Protein AF-A0A151RXP5-F1 (afdb_monomer_lite)

pLDDT: mean 73.73, std 9.66, range [49.25, 86.31]

Foldseek 3Di:
DEAEDQDPVVVVCLVPVDDDDVCVVSSVVSVVSNVCVVVVVYHYDYDHDDD

Organism: Cajanus cajan (NCBI:txid3821)

Radius of gyration: 11.66 Å; chains: 1; bounding box: 23×25×32 Å

Structure (mmCIF, N/CA/C/O backbone):
data_AF-A0A151RXP5-F1
#
_entry.id   AF-A0A151RXP5-F1
#
loop_
_atom_site.group_PDB
_atom_site.id
_atom_site.type_symbol
_atom_site.label_atom_id
_atom_site.label_alt_id
_atom_site.label_comp_id
_atom_site.label_asym_id
_atom_site.label_entity_id
_atom_site.label_seq_id
_atom_site.pdbx_PDB_ins_code
_atom_site.Cartn_x
_atom_site.Cartn_y
_atom_site.Cartn_z
_atom_site.occupancy
_atom_site.B_iso_or_equiv
_atom_site.auth_seq_id
_atom_site.auth_comp_id
_atom_site.auth_asym_id
_atom_site.auth_atom_id
_atom_site.pdbx_PDB_model_num
ATOM 1 N N . MET A 1 1 ? -5.564 13.883 -2.575 1.00 74.19 1 MET A N 1
ATOM 2 C CA . MET A 1 1 ? -4.155 13.497 -2.834 1.00 74.19 1 MET A CA 1
ATOM 3 C C . MET A 1 1 ? -4.180 12.198 -3.626 1.00 74.19 1 MET A C 1
ATOM 5 O O . MET A 1 1 ? -4.910 11.303 -3.220 1.00 74.19 1 MET A O 1
ATOM 9 N N . THR A 1 2 ? -3.456 12.089 -4.739 1.00 78.50 2 THR A N 1
ATOM 10 C CA . THR A 1 2 ? -3.448 10.861 -5.557 1.00 78.50 2 THR A CA 1
ATOM 11 C C . THR A 1 2 ? -2.101 10.171 -5.417 1.00 78.50 2 THR A C 1
ATOM 13 O O . THR A 1 2 ? -1.073 10.792 -5.676 1.00 78.50 2 THR A O 1
ATOM 16 N N . ILE A 1 3 ? -2.107 8.913 -4.982 1.00 81.06 3 ILE A N 1
ATOM 17 C CA . ILE A 1 3 ? -0.909 8.078 -4.894 1.00 81.06 3 ILE A CA 1
ATOM 18 C C . ILE A 1 3 ? -0.848 7.227 -6.158 1.00 81.06 3 ILE A C 1
ATOM 20 O O . ILE A 1 3 ? -1.789 6.497 -6.468 1.00 81.06 3 ILE A O 1
ATOM 24 N N . ILE A 1 4 ? 0.259 7.346 -6.883 1.00 82.56 4 ILE A N 1
ATOM 25 C CA . ILE A 1 4 ? 0.522 6.591 -8.103 1.00 82.56 4 ILE A CA 1
ATOM 26 C C . ILE A 1 4 ? 1.493 5.465 -7.753 1.00 82.56 4 ILE A C 1
ATOM 28 O O . ILE A 1 4 ? 2.552 5.722 -7.182 1.00 82.56 4 ILE A O 1
ATOM 32 N N . CYS A 1 5 ? 1.125 4.229 -8.075 1.00 79.88 5 CYS A N 1
ATOM 33 C CA . CYS A 1 5 ? 1.960 3.056 -7.836 1.00 79.88 5 CYS A CA 1
ATOM 34 C C . CYS A 1 5 ? 2.035 2.203 -9.097 1.00 79.88 5 CYS A C 1
ATOM 36 O O . CYS A 1 5 ? 1.022 1.950 -9.742 1.00 79.88 5 CYS A O 1
ATOM 38 N N . ASP A 1 6 ? 3.221 1.706 -9.406 1.00 82.81 6 ASP A N 1
ATOM 39 C CA . ASP A 1 6 ? 3.478 0.738 -10.476 1.00 82.81 6 ASP A CA 1
ATOM 40 C C . ASP A 1 6 ? 3.643 -0.695 -9.966 1.00 82.81 6 ASP A C 1
ATOM 42 O O . ASP A 1 6 ? 3.755 -1.647 -10.736 1.00 82.81 6 ASP A O 1
ATOM 46 N N . ASN A 1 7 ? 3.601 -0.865 -8.647 1.00 80.75 7 ASN A N 1
ATOM 47 C CA . ASN A 1 7 ? 3.663 -2.155 -7.999 1.00 80.75 7 ASN A CA 1
ATOM 48 C C . ASN A 1 7 ? 2.259 -2.637 -7.612 1.00 80.75 7 ASN A C 1
ATOM 50 O O . ASN A 1 7 ? 1.645 -2.143 -6.663 1.00 80.75 7 ASN A O 1
ATOM 54 N N . GLN A 1 8 ? 1.777 -3.665 -8.308 1.00 76.19 8 GLN A N 1
ATOM 55 C CA . GLN A 1 8 ? 0.485 -4.290 -8.027 1.00 76.19 8 GLN A CA 1
ATOM 56 C C . GLN A 1 8 ? 0.419 -4.895 -6.610 1.00 76.19 8 GLN A C 1
ATOM 58 O O . GLN A 1 8 ? -0.642 -4.889 -5.986 1.00 76.19 8 GLN A O 1
ATOM 63 N N . ALA A 1 9 ? 1.553 -5.339 -6.050 1.00 74.06 9 ALA A N 1
ATOM 64 C CA . ALA A 1 9 ? 1.614 -5.805 -4.667 1.00 74.06 9 ALA A CA 1
ATOM 65 C C . ALA A 1 9 ? 1.361 -4.668 -3.662 1.00 74.06 9 ALA A C 1
ATOM 67 O O . ALA A 1 9 ? 0.694 -4.893 -2.658 1.00 74.06 9 ALA A O 1
ATOM 68 N N . ALA A 1 10 ? 1.812 -3.440 -3.945 1.00 73.62 10 ALA A N 1
ATOM 69 C CA . ALA A 1 10 ? 1.557 -2.283 -3.082 1.00 73.62 10 ALA A CA 1
ATOM 70 C C . ALA A 1 10 ? 0.062 -1.913 -3.041 1.00 73.62 10 ALA A C 1
ATOM 72 O O . ALA A 1 10 ? -0.460 -1.575 -1.980 1.00 73.62 10 ALA A O 1
ATOM 73 N N . LEU A 1 11 ? -0.648 -2.061 -4.167 1.00 75.19 11 LEU A N 1
ATOM 74 C CA . LEU A 1 11 ? -2.108 -1.905 -4.233 1.00 75.19 11 LEU A CA 1
ATOM 75 C C . LEU A 1 11 ? -2.849 -2.962 -3.409 1.00 75.19 11 LEU A C 1
ATOM 77 O O . LEU A 1 11 ? -3.804 -2.638 -2.702 1.00 75.19 11 LEU A O 1
ATOM 81 N N . HIS A 1 12 ? -2.410 -4.219 -3.489 1.00 72.62 12 HIS A N 1
ATOM 82 C CA . HIS A 1 12 ? -3.004 -5.300 -2.707 1.00 72.62 12 HIS A CA 1
ATOM 83 C C . HIS A 1 12 ? -2.729 -5.155 -1.211 1.00 72.62 12 HIS A C 1
ATOM 85 O O . HIS A 1 12 ? -3.646 -5.372 -0.427 1.00 72.62 12 HIS A O 1
ATOM 91 N N . ILE A 1 13 ? -1.522 -4.733 -0.818 1.00 72.62 13 ILE A N 1
ATOM 92 C CA . ILE A 1 13 ? -1.197 -4.439 0.584 1.00 72.62 13 ILE A CA 1
ATOM 93 C C . ILE A 1 13 ? -2.120 -3.330 1.095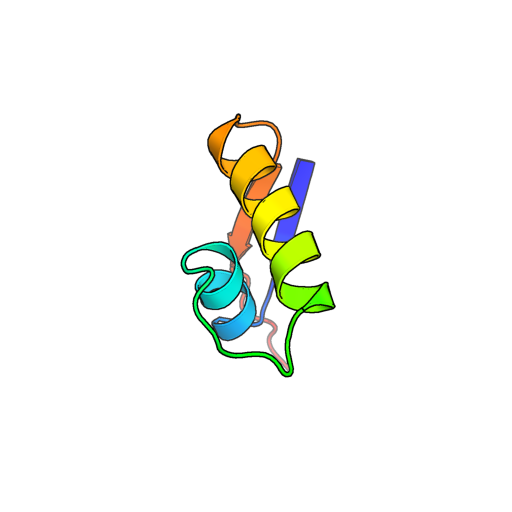 1.00 72.62 13 ILE A C 1
ATOM 95 O O . ILE A 1 13 ? -2.820 -3.545 2.074 1.00 72.62 13 ILE A O 1
ATOM 99 N N . ALA A 1 14 ? -2.231 -2.209 0.371 1.00 69.56 14 ALA A N 1
ATOM 100 C CA . ALA A 1 14 ? -3.110 -1.098 0.747 1.00 69.56 14 ALA A CA 1
ATOM 101 C C . ALA A 1 14 ? -4.603 -1.477 0.835 1.00 69.56 14 ALA A C 1
ATOM 103 O O . ALA A 1 14 ? -5.353 -0.799 1.532 1.00 69.56 14 ALA A O 1
ATOM 104 N N . SER A 1 15 ? -5.035 -2.533 0.134 1.00 70.31 15 SER A N 1
ATOM 105 C CA . SER A 1 15 ? -6.432 -2.999 0.114 1.00 70.31 15 SER A CA 1
ATOM 106 C C . SER A 1 15 ? -6.717 -4.152 1.083 1.00 70.31 15 SER A C 1
ATOM 108 O O . SER A 1 15 ? -7.879 -4.414 1.382 1.00 70.31 15 SER A O 1
ATOM 110 N N . ASN A 1 16 ? -5.695 -4.878 1.545 1.00 68.69 16 ASN A N 1
ATOM 111 C CA . ASN A 1 16 ? -5.856 -6.055 2.393 1.00 68.69 16 ASN A CA 1
ATOM 112 C C . ASN A 1 16 ? -4.745 -6.108 3.462 1.00 68.69 16 ASN A C 1
ATOM 114 O O . ASN A 1 16 ? -3.672 -6.659 3.203 1.00 68.69 16 ASN A O 1
ATOM 118 N N . PRO A 1 17 ? -4.982 -5.556 4.667 1.00 62.81 17 PRO A N 1
ATOM 119 C CA . PRO A 1 17 ? -3.967 -5.361 5.706 1.00 62.81 17 PRO A CA 1
ATOM 120 C C . PRO A 1 17 ? -3.610 -6.650 6.471 1.00 62.81 17 PRO A C 1
ATOM 122 O O . PRO A 1 17 ? -3.361 -6.625 7.671 1.00 62.81 17 PRO A O 1
ATOM 125 N N . VAL A 1 18 ? -3.600 -7.810 5.814 1.00 64.31 18 VAL A N 1
ATOM 126 C CA . VAL A 1 18 ? -3.187 -9.063 6.456 1.00 64.31 18 VAL A CA 1
ATOM 127 C C . VAL A 1 18 ? -1.670 -9.190 6.315 1.00 64.31 18 VAL A C 1
ATOM 129 O O . VAL A 1 18 ? -1.211 -9.353 5.189 1.00 64.31 18 VAL A O 1
ATOM 132 N N . PHE A 1 19 ? -0.898 -9.172 7.418 1.00 57.03 19 PHE A N 1
ATOM 133 C CA . PHE A 1 19 ? -0.047 -10.327 7.790 1.00 57.03 19 PHE A CA 1
ATOM 134 C C . PHE A 1 19 ? 0.817 -10.194 9.070 1.00 57.03 19 PHE A C 1
ATOM 136 O O . PHE A 1 19 ? 1.376 -9.144 9.385 1.00 57.03 19 PHE A O 1
ATOM 143 N N . HIS A 1 20 ? 0.995 -11.366 9.705 1.00 49.25 20 HIS A N 1
ATOM 144 C CA . HIS A 1 20 ? 1.826 -11.772 10.854 1.00 49.25 20 HIS A CA 1
ATOM 145 C C . HIS A 1 20 ? 3.073 -10.933 11.222 1.00 49.25 20 HIS A C 1
ATOM 147 O O . HIS A 1 20 ? 3.986 -10.783 10.420 1.00 49.25 20 HIS A O 1
ATOM 153 N N . GLU A 1 21 ? 3.137 -10.557 12.510 1.00 49.84 21 GLU A N 1
ATOM 154 C CA . GLU A 1 21 ? 4.230 -10.151 13.436 1.00 49.84 21 GLU A CA 1
ATOM 155 C C . GLU A 1 21 ? 5.587 -9.571 12.957 1.00 49.84 21 GLU A C 1
ATOM 157 O O . GLU A 1 21 ? 6.166 -8.777 13.698 1.00 49.84 21 GLU A O 1
ATOM 162 N N . ARG A 1 22 ? 6.127 -9.867 11.768 1.00 54.72 22 ARG A N 1
ATOM 163 C CA . ARG A 1 22 ? 7.373 -9.251 11.247 1.00 54.72 22 ARG A CA 1
ATOM 164 C C . ARG A 1 22 ? 7.147 -7.909 10.523 1.00 54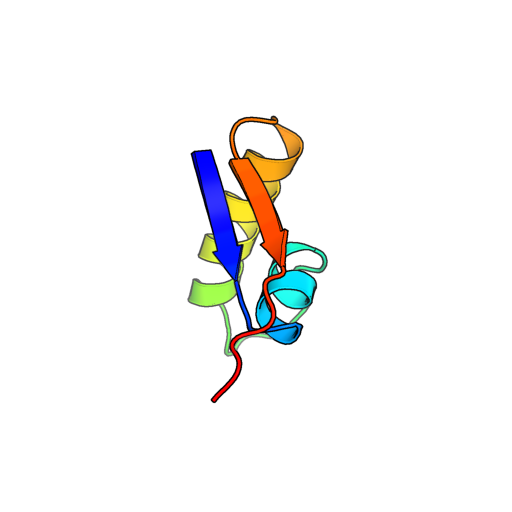.72 22 ARG A C 1
ATOM 166 O O . ARG A 1 22 ? 8.115 -7.241 10.173 1.00 54.72 22 ARG A O 1
ATOM 173 N N . THR A 1 23 ? 5.890 -7.499 10.351 1.00 56.44 23 THR A N 1
ATOM 174 C CA . THR A 1 23 ? 5.415 -6.408 9.472 1.00 56.44 23 THR A CA 1
ATOM 175 C C . THR A 1 23 ? 4.796 -5.216 10.216 1.00 56.44 23 THR A C 1
ATOM 177 O O . THR A 1 23 ? 4.138 -4.389 9.597 1.00 56.44 23 THR A O 1
ATOM 180 N N . LYS A 1 24 ? 5.013 -5.077 11.530 1.00 60.22 24 LYS A N 1
ATOM 181 C CA . LYS A 1 24 ? 4.282 -4.119 12.388 1.00 60.22 24 LYS A CA 1
ATOM 182 C C . LYS A 1 24 ? 4.281 -2.656 11.904 1.00 60.22 24 LYS A C 1
ATOM 184 O O . LYS A 1 24 ? 3.281 -1.967 12.052 1.00 60.22 24 LYS A O 1
ATOM 189 N N . TYR A 1 25 ? 5.382 -2.173 11.323 1.00 61.34 25 TYR A N 1
ATOM 190 C CA . TYR A 1 25 ? 5.454 -0.806 10.780 1.00 61.34 25 TYR A CA 1
ATOM 191 C C . TYR A 1 25 ? 4.694 -0.662 9.455 1.00 61.34 25 TYR A C 1
ATOM 193 O O . TYR A 1 25 ? 3.956 0.300 9.274 1.00 61.34 25 TYR A O 1
ATOM 201 N N . ILE A 1 26 ? 4.803 -1.663 8.577 1.00 64.81 26 ILE A N 1
ATOM 202 C CA . ILE A 1 26 ? 4.052 -1.726 7.315 1.00 64.81 26 ILE A CA 1
ATOM 203 C C . ILE A 1 26 ? 2.549 -1.816 7.599 1.00 64.81 26 ILE A C 1
ATOM 205 O O . ILE A 1 26 ? 1.759 -1.234 6.870 1.00 64.81 26 ILE A O 1
ATOM 209 N N . GLU A 1 27 ? 2.150 -2.495 8.675 1.00 67.06 27 GLU A N 1
ATOM 210 C CA . GLU A 1 27 ? 0.755 -2.608 9.103 1.00 67.06 27 GLU A CA 1
ATOM 211 C C . GLU A 1 27 ? 0.177 -1.259 9.561 1.00 67.06 27 GLU A C 1
ATOM 213 O O . GLU A 1 27 ? -0.928 -0.903 9.156 1.00 67.06 27 GLU A O 1
ATOM 218 N N . ILE A 1 28 ? 0.936 -0.470 10.334 1.00 70.62 28 ILE A N 1
ATOM 219 C CA . ILE A 1 28 ? 0.525 0.879 10.766 1.00 70.62 28 ILE A CA 1
ATOM 220 C C . ILE A 1 28 ? 0.389 1.814 9.560 1.00 70.62 28 ILE A C 1
ATOM 222 O O . ILE A 1 28 ? -0.637 2.483 9.416 1.00 70.62 28 ILE A O 1
ATOM 226 N N . ASP A 1 29 ? 1.388 1.833 8.676 1.00 72.75 29 ASP A N 1
ATOM 227 C CA . ASP A 1 29 ? 1.366 2.675 7.477 1.00 72.75 29 ASP A CA 1
ATOM 228 C C . ASP A 1 29 ? 0.239 2.253 6.524 1.00 72.75 29 ASP A C 1
ATOM 230 O O . ASP A 1 29 ? -0.468 3.095 5.967 1.00 72.75 29 ASP A O 1
ATOM 234 N N . CYS A 1 30 ? 0.011 0.947 6.383 1.00 75.00 30 CYS A N 1
ATOM 235 C CA . CYS A 1 30 ? -1.080 0.399 5.591 1.00 75.00 30 CYS A CA 1
ATOM 236 C C . CYS A 1 30 ? -2.447 0.763 6.175 1.00 75.00 30 CYS A C 1
ATOM 238 O O . CYS A 1 30 ? -3.333 1.170 5.427 1.00 75.00 30 CYS A O 1
ATOM 240 N N . HIS A 1 31 ? -2.629 0.654 7.493 1.00 78.06 31 HIS A N 1
ATOM 241 C CA . HIS A 1 31 ? -3.878 1.021 8.155 1.00 78.06 31 HIS A CA 1
ATOM 242 C C . HIS A 1 31 ? -4.169 2.515 7.994 1.00 78.06 31 HIS A C 1
ATOM 244 O O . HIS A 1 31 ? -5.270 2.888 7.597 1.00 78.06 31 HIS A O 1
ATOM 250 N N . PHE A 1 32 ? -3.158 3.363 8.193 1.00 79.19 32 PHE A N 1
ATOM 251 C CA . PHE A 1 32 ? -3.279 4.805 8.007 1.00 79.19 32 PHE A CA 1
ATOM 252 C C . PHE A 1 32 ? -3.650 5.174 6.565 1.00 79.19 32 PHE A C 1
ATOM 254 O O . PHE A 1 32 ? -4.560 5.972 6.336 1.00 79.19 32 PHE A O 1
ATOM 261 N N . ILE A 1 33 ? -2.974 4.585 5.573 1.00 78.56 33 ILE A N 1
ATOM 262 C CA . ILE A 1 33 ? -3.284 4.827 4.158 1.00 78.56 33 ILE A CA 1
ATOM 263 C C . ILE A 1 33 ? -4.687 4.308 3.821 1.00 78.56 33 ILE A C 1
ATOM 265 O O . ILE A 1 33 ? -5.450 5.017 3.165 1.00 78.56 33 ILE A O 1
ATOM 269 N N . HIS A 1 34 ? -5.060 3.125 4.306 1.00 80.81 34 HIS A N 1
ATOM 270 C CA . HIS A 1 34 ? -6.376 2.535 4.080 1.00 80.81 34 HIS A CA 1
ATOM 271 C C . HIS A 1 34 ? -7.505 3.390 4.675 1.00 80.81 34 HIS A C 1
ATOM 273 O O . HIS A 1 34 ? -8.472 3.694 3.979 1.00 80.81 34 HIS A O 1
ATOM 279 N N . GLU A 1 35 ? -7.366 3.874 5.913 1.00 83.50 35 GLU A N 1
ATOM 280 C CA . GLU A 1 35 ? -8.325 4.807 6.521 1.00 83.50 35 GLU A CA 1
ATOM 281 C C . GLU A 1 35 ? -8.462 6.096 5.707 1.00 83.50 35 GLU A C 1
ATOM 283 O O . GLU A 1 35 ? -9.568 6.590 5.489 1.00 83.50 35 GLU A O 1
ATOM 288 N N . LYS A 1 36 ? -7.350 6.642 5.206 1.00 83.12 36 LYS A N 1
ATOM 289 C CA . LYS A 1 36 ? -7.362 7.859 4.385 1.00 83.12 36 LYS A CA 1
ATOM 290 C C . LYS A 1 36 ? -7.992 7.648 3.008 1.00 83.12 36 LYS A C 1
ATOM 292 O O . LYS A 1 36 ? -8.583 8.593 2.477 1.00 83.12 36 LYS A O 1
ATOM 297 N N . ILE A 1 37 ? -7.878 6.444 2.446 1.00 82.19 37 ILE A N 1
ATOM 298 C CA . ILE A 1 37 ? -8.567 6.047 1.214 1.00 82.19 37 ILE A CA 1
ATOM 299 C C . ILE A 1 37 ? -10.070 5.905 1.473 1.00 82.19 37 ILE A C 1
ATOM 301 O O . ILE A 1 37 ? -10.866 6.489 0.741 1.00 82.19 37 ILE A O 1
ATOM 305 N N . LEU A 1 38 ? -10.466 5.214 2.548 1.00 81.38 38 LEU A N 1
ATOM 306 C CA . LEU A 1 38 ? -11.873 5.060 2.938 1.00 81.38 38 LEU A CA 1
ATOM 307 C C . LEU A 1 38 ? -12.546 6.397 3.260 1.00 81.38 38 LEU A C 1
ATOM 309 O O . LEU A 1 38 ? -13.703 6.612 2.910 1.00 81.38 38 LEU A O 1
ATOM 313 N N . PHE A 1 39 ? -11.814 7.320 3.882 1.00 86.31 39 PHE A N 1
ATOM 314 C CA . PHE A 1 39 ? -12.282 8.677 4.155 1.00 86.31 39 PHE A CA 1
ATOM 315 C C . PHE A 1 39 ? -12.339 9.558 2.888 1.00 86.31 39 PHE A C 1
ATOM 317 O O . PHE A 1 39 ? -12.754 10.713 2.951 1.00 86.31 39 PHE A O 1
ATOM 324 N N . GLY A 1 40 ? -11.897 9.050 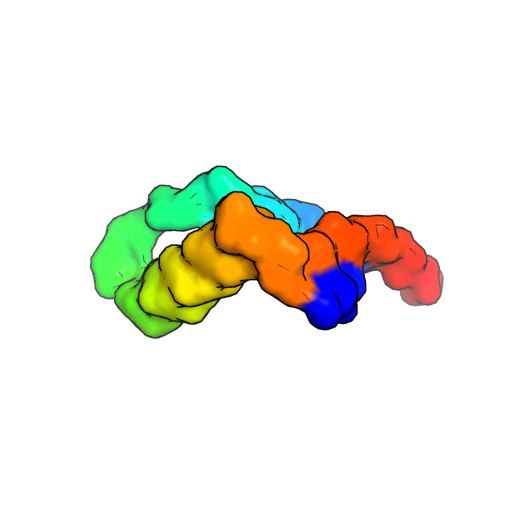1.730 1.00 82.31 40 GLY A N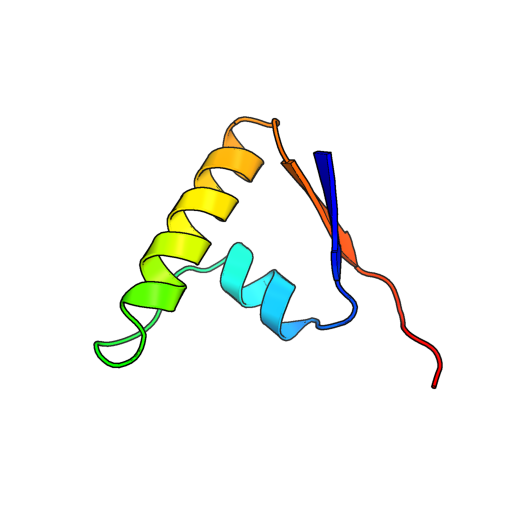 1
ATOM 325 C CA . GLY A 1 40 ? -11.908 9.764 0.450 1.00 82.31 40 GLY A CA 1
ATOM 326 C C . GLY A 1 40 ? -10.862 10.878 0.329 1.00 82.31 40 GLY A C 1
ATOM 327 O O . GLY A 1 40 ? -10.875 11.636 -0.639 1.00 82.31 40 GLY A O 1
ATOM 328 N N . GLY A 1 41 ? -9.937 11.000 1.287 1.00 82.69 41 GLY A N 1
ATOM 329 C CA . GLY A 1 41 ? -8.856 11.993 1.242 1.00 82.69 41 GLY A CA 1
ATOM 330 C C . GLY A 1 41 ? -7.713 11.598 0.298 1.00 82.69 41 GLY A C 1
ATOM 331 O O . GLY A 1 41 ? -6.981 12.459 -0.216 1.00 82.69 41 GLY A O 1
ATOM 332 N N . ILE A 1 42 ? -7.567 10.293 0.059 1.00 82.56 42 ILE A N 1
ATOM 333 C CA . ILE A 1 42 ? -6.534 9.703 -0.790 1.00 82.56 42 ILE A CA 1
ATOM 334 C C . ILE A 1 42 ? -7.180 8.778 -1.826 1.00 82.56 42 ILE A C 1
ATOM 336 O O . ILE A 1 42 ? -8.082 8.014 -1.512 1.00 82.56 42 ILE A O 1
ATOM 340 N N . SER A 1 43 ? -6.702 8.841 -3.066 1.00 80.75 43 SER A N 1
ATOM 341 C CA . SER A 1 43 ? -7.063 7.904 -4.133 1.00 80.75 43 SER A CA 1
ATOM 342 C C . SER A 1 43 ? -5.796 7.226 -4.646 1.00 80.75 43 SER A C 1
ATOM 344 O O . SER A 1 43 ? -4.779 7.896 -4.835 1.00 80.75 43 SER A O 1
ATOM 346 N N . THR A 1 44 ? -5.834 5.910 -4.842 1.00 80.56 44 THR A N 1
ATOM 347 C CA . THR A 1 44 ? -4.718 5.132 -5.391 1.00 80.56 44 THR A CA 1
ATOM 348 C C . THR A 1 44 ? -4.965 4.835 -6.866 1.00 80.56 44 THR A C 1
ATOM 350 O O . THR A 1 44 ? -6.069 4.463 -7.260 1.00 80.56 44 THR A O 1
ATOM 353 N N . GLN A 1 45 ? -3.943 5.022 -7.700 1.00 83.62 45 GLN A N 1
ATOM 354 C CA . GLN A 1 45 ? -3.996 4.716 -9.128 1.00 83.62 45 GLN A CA 1
ATOM 355 C C . GLN A 1 45 ? -2.803 3.856 -9.522 1.00 83.62 45 GLN A C 1
ATOM 357 O O . GLN A 1 45 ? -1.655 4.171 -9.204 1.00 83.62 45 GLN A O 1
ATOM 362 N N . PHE A 1 46 ? -3.096 2.766 -10.225 1.00 82.88 46 PHE A N 1
ATOM 363 C CA . PHE A 1 46 ? -2.071 1.929 -10.821 1.00 82.88 46 PHE A CA 1
ATOM 364 C C . PHE A 1 46 ? -1.575 2.549 -12.127 1.00 82.88 46 PHE A C 1
ATOM 366 O O . PHE A 1 46 ? -2.389 2.937 -12.968 1.00 82.88 46 PHE A O 1
ATOM 373 N N . VAL A 1 47 ? -0.260 2.597 -12.324 1.00 84.94 47 VAL A N 1
ATOM 374 C CA . VAL A 1 47 ? 0.351 2.948 -13.611 1.00 84.94 47 VAL A CA 1
ATOM 375 C C . VAL A 1 47 ? 1.305 1.850 -14.041 1.00 84.94 47 VAL A C 1
ATOM 377 O O . VAL A 1 47 ? 2.042 1.305 -13.232 1.00 84.94 47 VAL A O 1
ATOM 380 N N . ASN A 1 48 ? 1.321 1.525 -15.328 1.00 81.38 48 ASN A N 1
ATOM 381 C CA . ASN A 1 48 ? 2.355 0.645 -15.853 1.00 81.38 48 ASN A CA 1
ATOM 382 C C . ASN A 1 48 ? 3.628 1.471 -16.061 1.00 81.38 48 ASN A C 1
ATOM 384 O O . ASN A 1 48 ? 3.664 2.321 -16.951 1.00 81.38 48 ASN A O 1
ATOM 388 N N . SER A 1 49 ? 4.659 1.226 -15.253 1.00 78.50 49 SER A N 1
ATOM 389 C CA . SER A 1 49 ? 6.008 1.704 -15.558 1.00 78.50 49 SER A CA 1
ATOM 390 C C . SER A 1 49 ? 6.567 0.860 -16.699 1.00 78.50 49 SER A C 1
ATOM 392 O O . SER A 1 49 ? 6.903 -0.309 -16.515 1.00 78.50 49 SER A O 1
ATOM 394 N N . THR A 1 50 ? 6.641 1.435 -17.896 1.00 70.62 50 THR A N 1
ATOM 395 C CA . THR A 1 50 ? 7.365 0.825 -19.014 1.00 70.62 50 THR A CA 1
ATOM 396 C C . THR A 1 50 ? 8.858 1.029 -18.757 1.00 70.62 50 THR A C 1
ATOM 398 O O . THR A 1 50 ? 9.329 2.164 -1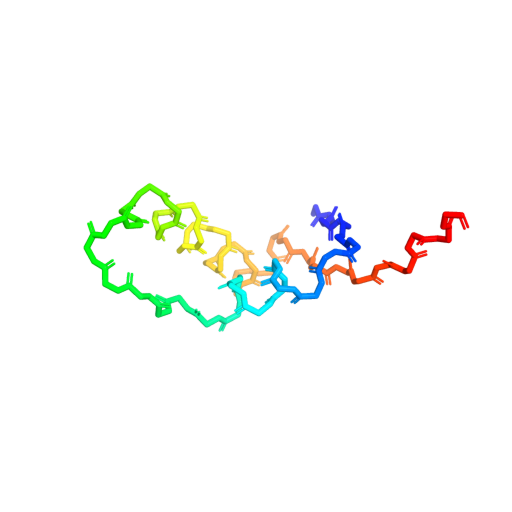8.816 1.00 70.62 50 THR A O 1
ATOM 401 N N . ASN A 1 51 ? 9.577 -0.039 -18.395 1.00 57.72 51 ASN A N 1
ATOM 402 C CA . ASN A 1 51 ? 11.045 -0.042 -18.396 1.00 57.72 51 ASN A CA 1
ATOM 403 C C . ASN A 1 51 ? 11.556 -0.172 -19.835 1.00 57.72 51 ASN A C 1
ATOM 405 O O . ASN A 1 51 ? 10.950 -0.978 -20.580 1.00 57.72 51 ASN A O 1
#

Sequence (51 aa):
MTIICDNQAALHIASNPVFHERTKYIEIDCHFIHEKILFGGISTQFVNSTN

Secondary structure (DSSP, 8-state):
-EEEE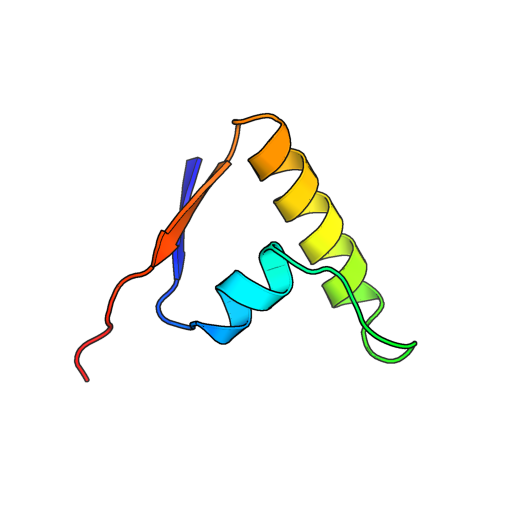S-HHHHHHHH-----SS-HHHHHHHHHHHHHHHTTS-EEEE-----